Protein AF-A0A7K2MMG8-F1 (afdb_monomer_lite)

Secondary structure (DSSP, 8-state):
------------HHHHHHHHHHHHHTT-HHHHHHHHHHHHHHH-TTS-HHHHHHHHHHHHTT-SSHHHHHHHHHHHHHHHHHHHHHHHTT--STHHHHHTTHHHH--

Structure (mmCIF, N/CA/C/O backbone):
data_AF-A0A7K2MMG8-F1
#
_entry.id   AF-A0A7K2MMG8-F1
#
loop_
_atom_site.group_PDB
_atom_site.id
_atom_site.type_symbol
_atom_site.label_atom_id
_atom_site.label_alt_id
_atom_site.label_comp_id
_atom_site.label_asym_id
_atom_site.label_entity_id
_atom_site.label_seq_id
_atom_site.pdbx_PDB_ins_code
_atom_site.Cartn_x
_atom_site.Cartn_y
_atom_site.Cartn_z
_atom_site.occupancy
_atom_site.B_iso_or_equiv
_atom_site.auth_seq_id
_atom_site.auth_comp_id
_atom_site.auth_asym_id
_atom_site.auth_atom_id
_atom_site.pdbx_PDB_model_num
ATOM 1 N N . MET A 1 1 ? 0.082 24.927 -39.530 1.00 38.59 1 MET A N 1
ATOM 2 C CA . MET A 1 1 ? -0.397 23.529 -39.497 1.00 38.59 1 MET A CA 1
ATOM 3 C C . MET A 1 1 ? -0.814 23.234 -38.067 1.00 38.59 1 MET A C 1
ATOM 5 O O . MET A 1 1 ? 0.016 23.352 -37.179 1.00 38.59 1 MET A O 1
ATOM 9 N N . ALA A 1 2 ? -2.104 22.992 -37.850 1.00 42.78 2 ALA A N 1
ATOM 10 C CA . ALA A 1 2 ? -2.713 22.737 -36.549 1.00 42.78 2 ALA A CA 1
ATOM 11 C C . ALA A 1 2 ? -2.856 21.232 -36.283 1.00 42.78 2 ALA A C 1
ATOM 13 O O . ALA A 1 2 ? -3.163 20.493 -37.218 1.00 42.78 2 ALA A O 1
ATOM 14 N N . LYS A 1 3 ? -2.690 20.840 -35.012 1.00 35.16 3 LYS A N 1
ATOM 15 C CA . LYS A 1 3 ? -3.383 19.780 -34.238 1.00 35.16 3 LYS A CA 1
ATOM 16 C C . LYS A 1 3 ? -2.478 19.461 -33.044 1.00 35.16 3 LYS A C 1
ATOM 18 O O . LYS A 1 3 ? -1.335 19.086 -33.250 1.00 35.16 3 LYS A O 1
ATOM 23 N N . GLY A 1 4 ? -2.871 19.806 -31.816 1.00 41.12 4 GLY A N 1
ATOM 24 C CA . GLY A 1 4 ? -3.787 18.988 -31.012 1.00 41.12 4 GLY A CA 1
ATOM 25 C C . GLY A 1 4 ? -2.957 17.827 -30.457 1.00 41.12 4 GLY A C 1
ATOM 26 O O . GLY A 1 4 ? -2.457 17.037 -31.242 1.00 41.12 4 GLY A O 1
ATOM 27 N N . GLN A 1 5 ? -2.701 17.717 -29.159 1.00 40.91 5 GLN A N 1
ATOM 28 C CA . GLN A 1 5 ? -3.730 17.415 -28.173 1.00 40.91 5 GLN A CA 1
ATOM 29 C C . GLN A 1 5 ? -3.373 17.983 -26.790 1.00 40.91 5 GLN A C 1
ATOM 31 O O . GLN A 1 5 ? -2.469 17.493 -26.120 1.00 40.91 5 GLN A O 1
ATOM 36 N N . GLU A 1 6 ? -4.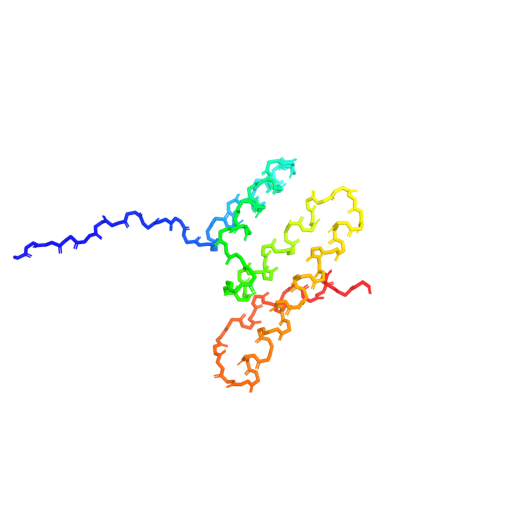170 18.946 -26.329 1.00 39.62 6 GLU A N 1
ATOM 37 C CA . GLU A 1 6 ? -4.669 18.916 -24.955 1.00 39.62 6 GLU A CA 1
ATOM 38 C C . GLU A 1 6 ? -5.412 17.589 -24.765 1.00 39.62 6 GLU A C 1
ATOM 40 O O . GLU A 1 6 ? -6.555 17.412 -25.182 1.00 39.62 6 GLU A O 1
ATOM 45 N N . GLN A 1 7 ? -4.726 16.621 -24.178 1.00 38.41 7 GLN A N 1
ATOM 46 C CA . GLN A 1 7 ? -5.366 15.648 -23.314 1.00 38.41 7 GLN A CA 1
ATOM 47 C C . GLN A 1 7 ? -5.003 16.115 -21.912 1.00 38.41 7 GLN A C 1
ATOM 49 O O . GLN A 1 7 ? -3.834 16.061 -21.540 1.00 38.41 7 GLN A O 1
ATOM 54 N N . ALA A 1 8 ? -5.974 16.602 -21.138 1.00 44.84 8 ALA A N 1
ATOM 55 C CA . ALA A 1 8 ? -5.878 16.458 -19.692 1.00 44.84 8 ALA A CA 1
ATOM 56 C C . ALA A 1 8 ? -5.679 14.955 -19.462 1.00 44.84 8 ALA A C 1
ATOM 58 O O . ALA A 1 8 ? -6.615 14.172 -19.637 1.00 44.84 8 ALA A O 1
ATOM 59 N N . ALA A 1 9 ? -4.424 14.541 -19.280 1.00 45.72 9 ALA A N 1
ATOM 60 C CA . ALA A 1 9 ? -4.096 13.144 -19.092 1.00 45.72 9 ALA A CA 1
ATOM 61 C C . ALA A 1 9 ? -4.903 12.663 -17.879 1.00 45.72 9 ALA A C 1
ATOM 63 O O . ALA A 1 9 ? -5.015 13.428 -16.917 1.00 45.72 9 ALA A O 1
ATOM 64 N N . PRO A 1 10 ? -5.487 11.451 -17.901 1.00 52.12 10 PRO A N 1
ATOM 65 C CA . PRO A 1 10 ? -5.955 10.850 -16.657 1.00 52.12 10 PRO A CA 1
ATOM 66 C C . PRO A 1 10 ? -4.818 10.998 -15.645 1.00 52.12 10 PRO A C 1
ATOM 68 O O . PRO A 1 10 ? -3.683 10.660 -15.994 1.00 52.12 10 PRO A O 1
ATOM 71 N N . ASP A 1 11 ? -5.098 11.598 -14.479 1.00 61.28 11 ASP A N 1
ATOM 72 C CA . ASP A 1 11 ? -4.077 11.884 -13.466 1.00 61.28 11 ASP A CA 1
ATOM 73 C C . ASP A 1 11 ? -3.162 10.662 -13.355 1.00 61.28 11 ASP A C 1
ATOM 75 O O . ASP A 1 11 ? -3.639 9.545 -13.118 1.00 61.28 11 ASP A O 1
ATOM 79 N N . ALA A 1 12 ? -1.866 10.849 -13.629 1.00 85.19 12 ALA A N 1
ATOM 80 C CA . ALA A 1 12 ? -0.922 9.742 -13.659 1.00 85.19 12 ALA A CA 1
ATOM 81 C C . ALA A 1 12 ? -1.037 8.964 -12.341 1.00 85.19 12 ALA A C 1
ATOM 83 O O . ALA A 1 12 ? -1.221 9.569 -11.284 1.00 85.19 12 ALA A O 1
ATOM 84 N N . VAL A 1 13 ? -0.938 7.633 -12.392 1.00 89.44 13 VAL A N 1
ATOM 85 C CA . VAL A 1 13 ? -1.110 6.761 -11.215 1.00 89.44 13 VAL A CA 1
ATOM 86 C C . VAL A 1 13 ? -0.390 7.293 -9.957 1.00 89.44 13 VAL A C 1
ATOM 88 O O . VAL A 1 13 ? -1.051 7.379 -8.923 1.00 89.44 13 VAL A O 1
ATOM 91 N N . PRO A 1 14 ? 0.874 7.774 -10.016 1.00 90.31 14 PRO A N 1
ATOM 92 C CA . PRO A 1 14 ? 1.538 8.405 -8.870 1.00 90.31 14 PRO A CA 1
ATOM 93 C C . PRO A 1 14 ? 0.789 9.598 -8.263 1.00 90.31 14 PRO A C 1
ATOM 95 O O . PRO A 1 14 ? 0.702 9.724 -7.044 1.00 90.31 14 PRO A O 1
ATOM 98 N N . THR A 1 15 ? 0.232 10.477 -9.098 1.00 94.31 15 THR A N 1
ATOM 99 C CA . THR A 1 15 ? -0.539 11.646 -8.658 1.00 94.31 15 THR A CA 1
ATOM 100 C C . THR A 1 15 ? -1.804 11.214 -7.928 1.00 94.31 15 THR A C 1
ATOM 102 O O . THR A 1 15 ? -2.111 11.761 -6.871 1.00 94.31 15 THR A O 1
ATOM 105 N N . ARG A 1 16 ? -2.503 10.196 -8.442 1.00 95.38 16 ARG A N 1
ATOM 106 C CA . ARG A 1 16 ? -3.710 9.650 -7.803 1.00 95.38 16 ARG A CA 1
ATOM 107 C C . ARG A 1 16 ? -3.391 8.979 -6.472 1.00 95.38 16 ARG A C 1
ATOM 109 O O . ARG A 1 16 ? -4.102 9.221 -5.504 1.00 95.38 16 ARG A O 1
ATOM 116 N N . ILE A 1 17 ? -2.296 8.217 -6.390 1.00 94.81 17 ILE A N 1
ATOM 117 C CA . ILE A 1 17 ? -1.804 7.675 -5.112 1.00 94.81 17 ILE A CA 1
ATOM 118 C C . ILE A 1 17 ? -1.571 8.828 -4.127 1.00 94.81 17 ILE A C 1
ATOM 120 O O . ILE A 1 17 ? -2.136 8.820 -3.037 1.00 94.81 17 ILE A O 1
ATOM 124 N N . GLY A 1 18 ? -0.826 9.864 -4.530 1.00 94.56 18 GLY A N 1
ATOM 125 C CA . GLY A 1 18 ? -0.539 11.021 -3.677 1.00 94.56 18 GLY A CA 1
ATOM 126 C C . GLY A 1 18 ? -1.790 11.764 -3.190 1.00 94.56 18 GLY A C 1
ATOM 127 O O . GLY A 1 18 ? -1.860 12.159 -2.028 1.00 94.56 18 GLY A O 1
ATOM 128 N N . GLN A 1 19 ? -2.810 11.916 -4.040 1.00 95.81 19 GLN A N 1
ATOM 129 C CA . GLN A 1 19 ? -4.096 12.511 -3.655 1.00 95.81 19 GLN A CA 1
ATOM 130 C C . GLN A 1 19 ? -4.799 11.706 -2.554 1.00 95.81 19 GLN A C 1
ATOM 132 O O . GLN A 1 19 ? -5.318 12.290 -1.602 1.00 95.81 19 GLN A O 1
ATOM 137 N N . VAL A 1 20 ? -4.808 10.375 -2.660 1.00 96.94 20 VAL A N 1
ATOM 138 C CA . VAL A 1 20 ? -5.454 9.508 -1.665 1.00 96.94 20 VAL A CA 1
ATOM 139 C C . VAL A 1 20 ? -4.638 9.442 -0.368 1.00 96.94 20 VAL A C 1
ATOM 141 O O . VAL A 1 20 ? -5.222 9.444 0.709 1.00 96.94 20 VAL A O 1
ATOM 144 N N . VAL A 1 21 ? -3.305 9.504 -0.436 1.00 95.81 21 VAL A N 1
ATOM 145 C CA . VAL A 1 21 ? -2.439 9.632 0.754 1.00 95.81 21 VAL A CA 1
ATOM 146 C C . VAL A 1 21 ? -2.745 10.913 1.530 1.00 95.81 21 VAL A C 1
ATOM 148 O O . VAL A 1 21 ? -2.894 10.879 2.750 1.00 95.81 21 VAL A O 1
ATOM 151 N N . MET A 1 22 ? -2.899 12.049 0.842 1.00 96.12 22 MET A N 1
ATOM 152 C CA . MET A 1 22 ? -3.293 13.299 1.504 1.00 96.12 22 MET A CA 1
ATOM 153 C C . MET A 1 22 ? -4.661 13.182 2.186 1.00 96.12 22 MET A C 1
ATOM 155 O O . MET A 1 22 ? -4.832 13.684 3.295 1.00 96.12 22 MET A O 1
ATOM 159 N N . LEU A 1 23 ? -5.620 12.497 1.552 1.00 95.00 23 LEU A N 1
ATOM 160 C CA . LEU A 1 23 ? -6.928 12.220 2.146 1.00 95.00 23 LEU A CA 1
ATOM 161 C C . LEU A 1 23 ? -6.812 11.328 3.392 1.00 95.00 23 LEU A C 1
ATOM 163 O O . LEU A 1 23 ? -7.404 11.643 4.423 1.00 95.00 23 LEU A O 1
ATOM 167 N N . HIS A 1 24 ? -6.007 10.265 3.323 1.00 95.25 24 HIS A N 1
ATOM 168 C CA . HIS A 1 24 ? -5.740 9.398 4.466 1.00 95.25 24 HIS A CA 1
ATOM 169 C C . HIS A 1 24 ? -5.164 10.205 5.638 1.00 95.25 24 HIS A C 1
ATOM 171 O O . HIS A 1 24 ? -5.653 10.094 6.765 1.00 95.25 24 HIS A O 1
ATOM 177 N N . HIS A 1 25 ? -4.159 11.047 5.389 1.00 95.12 25 HIS A N 1
ATOM 178 C CA . HIS A 1 25 ? -3.557 11.887 6.425 1.00 95.12 25 HIS A CA 1
ATOM 179 C C . HIS A 1 25 ? -4.512 12.954 6.980 1.00 95.12 25 HIS A C 1
ATOM 181 O O . HIS A 1 25 ? -4.337 13.383 8.119 1.00 95.12 25 HIS A O 1
ATOM 187 N N . ALA A 1 26 ? -5.544 13.348 6.229 1.00 95.44 26 ALA A N 1
ATOM 188 C CA . ALA A 1 26 ? -6.615 14.213 6.723 1.00 95.44 26 ALA A CA 1
ATOM 189 C C . ALA A 1 26 ? -7.595 13.494 7.677 1.00 95.44 26 ALA A C 1
ATOM 191 O O . ALA A 1 26 ? -8.465 14.144 8.255 1.00 95.44 26 ALA A O 1
ATOM 192 N N . GLY A 1 27 ? -7.441 12.179 7.872 1.00 94.25 27 GLY A N 1
ATOM 193 C CA . GLY A 1 27 ? -8.196 11.374 8.835 1.00 94.25 27 GLY A CA 1
ATOM 194 C C . GLY A 1 27 ? -9.349 10.571 8.234 1.00 94.25 27 GLY A C 1
ATOM 195 O O . GLY A 1 27 ? -9.950 9.769 8.945 1.00 94.25 27 GLY A O 1
ATOM 196 N N . ASP A 1 28 ? -9.639 10.728 6.940 1.00 94.94 28 ASP A N 1
ATOM 197 C CA . ASP A 1 28 ? -10.703 9.977 6.265 1.00 94.94 28 ASP A CA 1
ATOM 198 C C . ASP A 1 28 ? -10.183 8.622 5.755 1.00 94.94 28 ASP A C 1
ATOM 200 O O . ASP A 1 28 ? -9.922 8.410 4.567 1.00 94.94 28 ASP A O 1
ATOM 204 N N . ARG A 1 29 ? -9.945 7.711 6.707 1.00 95.38 29 ARG A N 1
ATOM 205 C CA . ARG A 1 29 ? -9.357 6.387 6.457 1.00 95.38 29 ARG A CA 1
ATOM 206 C C . ARG A 1 29 ? -10.244 5.510 5.572 1.00 95.38 29 ARG A C 1
ATOM 208 O O . ARG A 1 29 ? -9.728 4.834 4.686 1.00 95.38 29 ARG A O 1
ATOM 215 N N . GLU A 1 30 ? -11.555 5.503 5.808 1.00 96.69 30 GLU A N 1
ATOM 216 C CA . GLU A 1 30 ? -12.478 4.632 5.070 1.00 96.69 30 GLU A CA 1
ATOM 217 C C . GLU A 1 30 ? -12.578 5.037 3.597 1.00 96.69 30 GLU A C 1
ATOM 219 O O . GLU A 1 30 ? -12.489 4.181 2.714 1.00 96.69 30 GLU A O 1
ATOM 224 N N . GLU A 1 31 ? -12.695 6.338 3.311 1.00 97.00 31 GLU A N 1
ATOM 225 C CA . GLU A 1 31 ? -12.703 6.821 1.931 1.00 97.00 31 GLU A CA 1
ATOM 226 C C . GLU A 1 31 ? -11.342 6.604 1.259 1.00 97.00 31 GLU A C 1
ATOM 228 O O . GLU A 1 31 ? -11.283 6.205 0.091 1.00 97.00 31 GLU A O 1
ATOM 233 N N . ALA A 1 32 ? -10.236 6.803 1.987 1.00 97.62 32 ALA A N 1
ATOM 234 C CA . ALA A 1 32 ? -8.908 6.503 1.464 1.00 97.62 32 ALA A CA 1
ATOM 235 C C . ALA A 1 32 ? -8.781 5.026 1.061 1.00 97.62 32 ALA A C 1
ATOM 237 O O . ALA A 1 32 ? -8.368 4.731 -0.063 1.00 97.62 32 ALA A O 1
ATOM 238 N N . ARG A 1 33 ? -9.230 4.103 1.920 1.00 98.19 33 ARG A N 1
ATOM 239 C CA . ARG A 1 33 ? -9.271 2.661 1.646 1.00 98.19 33 ARG A CA 1
ATOM 240 C C . ARG A 1 33 ? -10.056 2.344 0.376 1.00 98.19 33 ARG A C 1
ATOM 242 O O . ARG A 1 33 ? -9.557 1.626 -0.489 1.00 98.19 33 ARG A O 1
ATOM 249 N N . HIS A 1 34 ? -11.257 2.902 0.221 1.00 98.06 34 HIS A N 1
ATOM 250 C CA . HIS A 1 34 ? -12.074 2.681 -0.977 1.00 98.06 34 HIS A CA 1
ATOM 251 C C . HIS A 1 34 ? -11.381 3.162 -2.255 1.00 98.06 34 HIS A C 1
ATOM 253 O O . HIS A 1 34 ? -11.382 2.455 -3.266 1.00 98.06 34 HIS A O 1
ATOM 259 N N . ARG A 1 35 ? -10.751 4.341 -2.222 1.00 97.56 35 ARG A N 1
ATOM 260 C CA . ARG A 1 35 ? -10.047 4.891 -3.389 1.00 97.56 35 ARG A CA 1
ATOM 261 C C . ARG A 1 35 ? -8.777 4.124 -3.722 1.00 97.56 35 ARG A C 1
ATOM 263 O O . ARG A 1 35 ? -8.499 3.911 -4.902 1.00 97.56 35 ARG A O 1
ATOM 270 N N . PHE A 1 36 ? -8.032 3.683 -2.714 1.00 97.69 36 PHE A N 1
ATOM 271 C CA . PHE A 1 36 ? -6.872 2.824 -2.917 1.00 97.69 36 PHE A CA 1
ATOM 272 C C . PHE A 1 36 ? -7.271 1.471 -3.518 1.00 97.69 36 PHE A C 1
ATOM 274 O O . PHE A 1 36 ? -6.646 1.043 -4.485 1.00 97.69 36 PHE A O 1
ATOM 281 N N . LEU A 1 37 ? -8.347 0.836 -3.037 1.00 97.69 37 LEU A N 1
ATOM 282 C CA . LEU A 1 37 ? -8.867 -0.412 -3.612 1.00 97.69 37 LEU A CA 1
ATOM 283 C C . LEU A 1 37 ? -9.316 -0.244 -5.068 1.00 97.69 37 LEU A C 1
ATOM 285 O O . LEU A 1 37 ? -9.019 -1.095 -5.906 1.00 97.69 37 LEU A O 1
ATOM 289 N N . ALA A 1 38 ? -9.998 0.859 -5.386 1.00 97.31 38 ALA A N 1
ATOM 290 C CA . ALA A 1 38 ? -10.383 1.167 -6.761 1.00 97.31 38 ALA A CA 1
ATOM 291 C C . ALA A 1 38 ? -9.149 1.315 -7.662 1.00 97.31 38 ALA A C 1
ATOM 293 O O . ALA A 1 38 ? -9.084 0.715 -8.734 1.00 97.31 38 ALA A O 1
ATOM 294 N N . LEU A 1 39 ? -8.131 2.041 -7.194 1.00 96.44 39 LEU A N 1
ATOM 295 C CA . LEU A 1 39 ? -6.882 2.201 -7.928 1.00 96.44 39 LEU A CA 1
ATOM 296 C C . LEU A 1 39 ? -6.124 0.871 -8.077 1.00 96.44 39 LEU A C 1
ATOM 298 O O . LEU A 1 39 ? -5.540 0.612 -9.128 1.00 96.44 39 LEU A O 1
ATOM 302 N N . TRP A 1 40 ? -6.177 -0.005 -7.071 1.00 96.62 40 TRP A N 1
ATOM 303 C CA . TRP A 1 40 ? -5.563 -1.332 -7.129 1.00 96.62 40 TRP A CA 1
ATOM 304 C C . TRP A 1 40 ? -6.229 -2.201 -8.193 1.00 96.62 40 TRP A 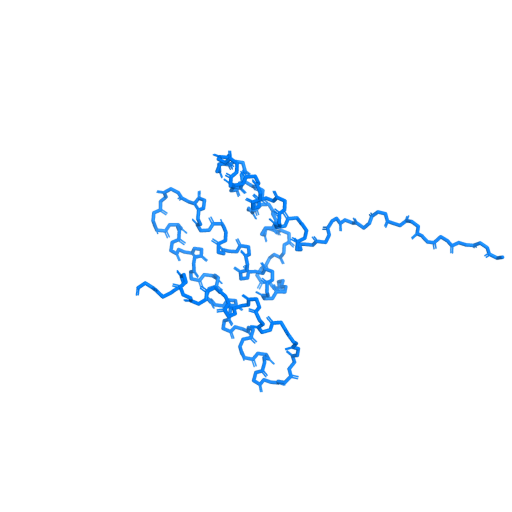C 1
ATOM 306 O O . TRP A 1 40 ? -5.539 -2.860 -8.967 1.00 96.62 40 TRP A O 1
ATOM 316 N N . ALA A 1 41 ? -7.561 -2.161 -8.285 1.00 96.12 41 ALA A N 1
ATOM 317 C CA . ALA A 1 41 ? -8.309 -2.872 -9.319 1.00 96.12 41 ALA A CA 1
ATOM 318 C C . ALA A 1 41 ? -7.966 -2.388 -10.742 1.00 96.12 41 ALA A C 1
ATOM 320 O O . ALA A 1 41 ? -8.006 -3.183 -11.680 1.00 96.12 41 ALA A O 1
ATOM 321 N N . GLU A 1 42 ? -7.603 -1.111 -10.906 1.00 94.56 42 GLU A N 1
ATOM 322 C CA . GLU A 1 42 ? -7.156 -0.553 -12.189 1.00 94.56 42 GLU A CA 1
ATOM 323 C C . GLU A 1 42 ? -5.722 -0.967 -12.558 1.00 94.56 42 GLU A C 1
ATOM 325 O O . GLU A 1 42 ? -5.459 -1.300 -13.714 1.00 94.56 42 GLU A O 1
ATOM 330 N N . ILE A 1 43 ? -4.793 -0.942 -11.596 1.00 91.88 43 ILE A N 1
ATOM 331 C CA . ILE A 1 43 ? -3.379 -1.307 -11.805 1.00 91.88 43 ILE A CA 1
ATOM 332 C C . ILE A 1 43 ? -3.236 -2.822 -12.002 1.00 91.88 43 ILE A C 1
ATOM 334 O O . ILE A 1 43 ? -2.545 -3.280 -12.916 1.00 91.88 43 ILE A O 1
ATOM 338 N N . GLY A 1 44 ? -3.900 -3.595 -11.141 1.00 90.00 44 GLY A N 1
ATOM 339 C CA . GLY A 1 44 ? -3.852 -5.050 -11.091 1.00 90.00 44 GLY A CA 1
ATOM 340 C C . GLY A 1 44 ? -2.479 -5.631 -10.732 1.00 90.00 44 GLY A C 1
ATOM 341 O O . GLY A 1 44 ? -1.463 -4.946 -10.637 1.00 90.00 44 GLY A O 1
ATOM 342 N N . GLU A 1 45 ? -2.430 -6.957 -10.605 1.00 88.81 45 GLU A N 1
ATOM 343 C CA . GLU A 1 45 ? -1.221 -7.705 -10.210 1.00 88.81 45 GLU A CA 1
ATOM 344 C C . GLU A 1 45 ? -0.078 -7.667 -11.236 1.00 88.81 45 GLU A C 1
ATOM 346 O O . GLU A 1 45 ? 1.006 -8.167 -10.973 1.00 88.81 45 GLU A O 1
ATOM 351 N N . ARG A 1 46 ? -0.310 -7.115 -12.432 1.00 87.06 46 ARG A N 1
ATOM 352 C CA . ARG A 1 46 ? 0.710 -6.985 -13.490 1.00 87.06 46 ARG A CA 1
ATOM 353 C C . ARG A 1 46 ? 1.085 -5.536 -13.778 1.00 87.06 46 ARG A C 1
ATOM 355 O O . ARG A 1 46 ? 1.762 -5.273 -14.770 1.00 87.06 46 ARG A O 1
ATOM 362 N N . GLY A 1 47 ? 0.580 -4.600 -12.978 1.00 88.50 47 GLY A N 1
ATOM 363 C CA . GLY A 1 47 ? 0.959 -3.205 -13.089 1.00 88.50 47 GLY A CA 1
ATOM 364 C C . GLY A 1 47 ? 2.416 -2.976 -12.699 1.00 88.50 47 GLY A C 1
ATOM 365 O O . GLY A 1 47 ? 3.099 -3.872 -12.207 1.00 88.50 47 GLY A O 1
ATOM 366 N N . ASP A 1 48 ? 2.876 -1.748 -12.920 1.00 91.19 48 ASP A N 1
ATOM 367 C CA . ASP A 1 48 ? 4.223 -1.323 -12.549 1.00 91.19 48 ASP A CA 1
ATOM 368 C C . ASP A 1 48 ? 4.529 -1.662 -11.068 1.00 91.19 48 ASP A C 1
ATOM 370 O O . ASP A 1 48 ? 3.744 -1.283 -10.186 1.00 91.19 48 ASP A O 1
ATOM 374 N N . PRO A 1 49 ? 5.636 -2.374 -10.775 1.00 91.88 49 PRO A N 1
ATOM 375 C CA . PRO A 1 49 ? 5.940 -2.822 -9.418 1.00 91.88 49 PRO A CA 1
ATOM 376 C C . PRO A 1 49 ? 6.131 -1.684 -8.406 1.00 91.88 49 PRO A C 1
ATOM 378 O O . PRO A 1 49 ? 5.797 -1.858 -7.235 1.00 91.88 49 PRO A O 1
ATOM 381 N N . LEU A 1 50 ? 6.583 -0.494 -8.826 1.00 91.81 50 LEU A N 1
ATOM 382 C CA . LEU A 1 50 ? 6.691 0.671 -7.939 1.00 91.81 50 LEU A CA 1
ATOM 383 C C . LEU A 1 50 ? 5.307 1.180 -7.546 1.00 91.81 50 LEU A C 1
ATOM 385 O O . LEU A 1 50 ? 5.072 1.460 -6.368 1.00 91.81 50 LEU A O 1
ATOM 389 N N . HIS A 1 51 ? 4.375 1.263 -8.496 1.00 94.56 51 HIS A N 1
ATOM 390 C CA . HIS A 1 51 ? 2.999 1.646 -8.182 1.00 94.56 51 HIS A CA 1
ATOM 391 C C . HIS A 1 51 ? 2.305 0.605 -7.301 1.00 94.56 51 HIS A C 1
ATOM 393 O O . HIS A 1 51 ? 1.646 0.989 -6.337 1.00 94.56 51 HIS A O 1
ATOM 399 N N . ARG A 1 52 ? 2.477 -0.694 -7.590 1.00 95.69 52 ARG A N 1
ATOM 400 C CA . ARG A 1 52 ? 1.925 -1.785 -6.768 1.00 95.69 52 ARG A CA 1
ATOM 401 C C . ARG A 1 52 ? 2.471 -1.734 -5.344 1.00 95.69 52 ARG A C 1
ATOM 403 O O . ARG A 1 52 ? 1.684 -1.714 -4.406 1.00 95.69 52 ARG A O 1
ATOM 410 N N . CYS A 1 53 ? 3.790 -1.643 -5.189 1.00 96.25 53 CYS A N 1
ATOM 411 C CA . CYS A 1 53 ? 4.442 -1.551 -3.884 1.00 96.25 53 CYS A CA 1
ATOM 412 C C . CYS A 1 53 ? 3.909 -0.360 -3.075 1.00 96.25 53 CYS A C 1
ATOM 414 O O . CYS A 1 53 ? 3.410 -0.533 -1.965 1.00 96.25 53 CYS A O 1
ATOM 416 N N . THR A 1 54 ? 3.932 0.836 -3.672 1.00 95.50 54 THR A N 1
ATOM 417 C CA . THR A 1 54 ? 3.482 2.065 -3.004 1.00 95.50 54 THR A CA 1
ATOM 418 C C . THR A 1 54 ? 2.009 1.987 -2.606 1.00 95.50 54 THR A C 1
ATOM 420 O O . THR A 1 54 ? 1.645 2.351 -1.492 1.00 95.50 54 THR A O 1
ATOM 423 N N . LEU A 1 55 ? 1.149 1.516 -3.510 1.00 97.06 55 LEU A N 1
ATOM 424 C CA . LEU A 1 55 ? -0.285 1.447 -3.266 1.00 97.06 55 LEU A CA 1
ATOM 425 C C . LEU A 1 55 ? -0.644 0.407 -2.201 1.00 97.06 55 LEU A C 1
ATOM 427 O O . LEU A 1 55 ? -1.464 0.697 -1.336 1.00 97.06 55 LEU A O 1
ATOM 431 N N . ALA A 1 56 ? -0.037 -0.781 -2.256 1.00 97.38 56 ALA A N 1
ATOM 432 C CA . ALA A 1 56 ? -0.275 -1.838 -1.279 1.00 97.38 56 ALA A CA 1
ATOM 433 C C . ALA A 1 56 ? 0.144 -1.406 0.134 1.00 97.38 56 ALA A C 1
ATOM 435 O O . ALA A 1 56 ? -0.614 -1.633 1.069 1.00 97.38 56 ALA A O 1
ATOM 436 N N . HIS A 1 57 ? 1.280 -0.712 0.270 1.00 97.19 57 HIS A N 1
ATOM 437 C CA . HIS A 1 57 ? 1.736 -0.172 1.552 1.00 97.19 57 HIS A CA 1
ATOM 438 C C . HIS A 1 57 ? 0.714 0.796 2.166 1.00 97.19 57 HIS A C 1
ATOM 440 O O . HIS A 1 57 ? 0.253 0.589 3.281 1.00 97.19 57 HIS A O 1
ATOM 446 N N . TYR A 1 58 ? 0.270 1.809 1.414 1.00 97.00 58 TYR A N 1
ATOM 447 C CA . TYR A 1 58 ? -0.728 2.744 1.943 1.00 97.00 58 TYR A CA 1
ATOM 448 C C . TYR A 1 58 ? -2.102 2.111 2.169 1.00 97.00 58 TYR A C 1
ATOM 450 O O . TYR A 1 58 ? -2.865 2.581 3.006 1.00 97.00 58 TYR A O 1
ATOM 458 N N . LEU A 1 59 ? -2.449 1.066 1.417 1.00 97.38 59 LEU A N 1
ATOM 459 C CA . LEU A 1 59 ? -3.696 0.345 1.625 1.00 97.38 59 LEU A CA 1
ATOM 460 C C . LEU A 1 59 ? -3.655 -0.499 2.909 1.00 97.38 59 LEU A C 1
ATOM 462 O O 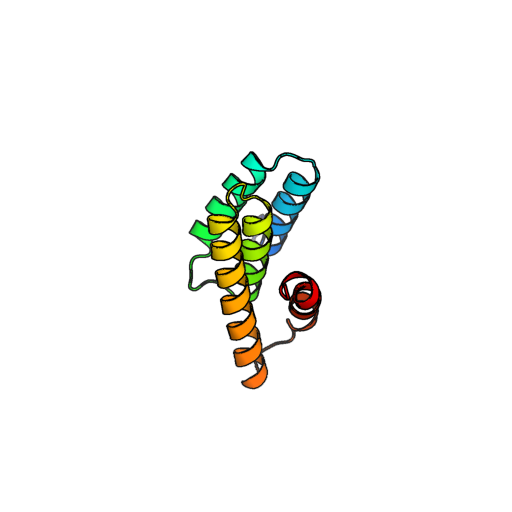. LEU A 1 59 ? -4.695 -0.596 3.566 1.00 97.38 59 LEU A O 1
ATOM 466 N N . ALA A 1 60 ? -2.489 -1.038 3.289 1.00 97.88 60 ALA A N 1
ATOM 467 C CA . ALA A 1 60 ? -2.274 -1.722 4.566 1.00 97.88 60 ALA A CA 1
ATOM 468 C C . ALA A 1 60 ? -2.587 -0.792 5.751 1.00 97.88 60 ALA A C 1
ATOM 470 O O . ALA A 1 60 ? -3.453 -1.121 6.559 1.00 97.88 60 ALA A O 1
ATOM 471 N N . ASP A 1 61 ? -2.038 0.430 5.750 1.00 96.31 61 ASP A N 1
ATOM 472 C CA . ASP A 1 61 ? -2.241 1.446 6.804 1.00 96.31 61 ASP A CA 1
ATOM 473 C C . ASP A 1 61 ? -3.714 1.867 7.010 1.00 96.31 61 ASP A C 1
ATOM 475 O O . ASP A 1 61 ? -4.086 2.466 8.029 1.00 96.31 61 ASP A O 1
ATOM 479 N N . THR A 1 62 ? -4.579 1.577 6.031 1.00 97.12 62 THR A N 1
ATOM 480 C CA . THR A 1 62 ? -6.019 1.859 6.118 1.00 97.12 62 THR A CA 1
ATOM 481 C C . THR A 1 62 ? -6.856 0.698 6.644 1.00 97.12 62 THR A C 1
ATOM 483 O O . THR A 1 62 ? -8.067 0.869 6.816 1.00 97.12 62 THR A O 1
ATOM 486 N N . GLN A 1 63 ? -6.274 -0.479 6.872 1.00 97.38 63 GLN A N 1
ATOM 487 C CA . GLN A 1 63 ? -7.007 -1.621 7.410 1.00 97.38 63 GLN A CA 1
ATOM 488 C C . GLN A 1 63 ? -7.190 -1.490 8.924 1.00 97.38 63 GLN A C 1
ATOM 490 O O . GLN A 1 63 ? -6.356 -0.935 9.634 1.00 97.38 63 GLN A O 1
ATOM 495 N N . ASP A 1 64 ? -8.319 -1.997 9.413 1.00 96.12 64 ASP A N 1
ATOM 496 C CA . ASP A 1 64 ? -8.604 -2.069 10.850 1.00 96.12 64 ASP A CA 1
ATOM 497 C C . ASP A 1 64 ? -8.360 -3.486 11.406 1.00 96.12 64 ASP A C 1
ATOM 499 O O . ASP A 1 64 ? -8.200 -3.659 12.614 1.00 96.12 64 ASP A O 1
ATOM 503 N N . ASP A 1 65 ? -8.323 -4.497 10.528 1.00 97.50 65 ASP A N 1
ATOM 504 C CA . ASP A 1 65 ? -7.963 -5.877 10.854 1.00 97.50 65 ASP A CA 1
ATOM 505 C C . ASP A 1 65 ? -6.462 -6.106 10.589 1.00 97.50 65 ASP A C 1
ATOM 507 O O . ASP A 1 65 ? -6.038 -6.008 9.431 1.00 97.50 65 ASP A O 1
ATOM 511 N N . PRO A 1 66 ? -5.663 -6.471 11.611 1.00 96.75 66 PRO A N 1
ATOM 512 C CA . PRO A 1 66 ? -4.241 -6.769 11.446 1.00 96.75 66 PRO A CA 1
ATOM 513 C C . PRO A 1 66 ? -3.944 -7.874 10.424 1.00 96.75 66 PRO A C 1
ATOM 515 O O . PRO A 1 66 ? -2.867 -7.899 9.831 1.00 96.75 66 PRO A O 1
ATOM 518 N N . ALA A 1 67 ? -4.868 -8.818 10.217 1.00 97.81 67 ALA A N 1
ATOM 519 C CA . ALA A 1 67 ? -4.680 -9.866 9.217 1.00 97.81 67 ALA A CA 1
ATOM 520 C C . ALA A 1 67 ? -4.750 -9.307 7.786 1.00 97.81 67 ALA A C 1
ATOM 522 O O . ALA A 1 67 ? -3.968 -9.715 6.925 1.00 97.81 67 ALA A O 1
ATOM 523 N N . GLU A 1 68 ? -5.657 -8.359 7.544 1.00 98.12 68 GLU A N 1
ATOM 524 C CA . GLU A 1 68 ? -5.794 -7.685 6.252 1.00 98.12 68 GLU A CA 1
ATOM 525 C C . GLU A 1 68 ? -4.640 -6.706 6.014 1.00 98.12 68 GLU A C 1
ATOM 527 O O . GLU A 1 68 ? -4.100 -6.672 4.909 1.00 98.12 68 GLU A O 1
ATOM 532 N N . GLU A 1 69 ? -4.220 -5.966 7.045 1.00 98.06 69 GLU A N 1
ATOM 533 C CA . GLU A 1 69 ? -3.016 -5.120 7.022 1.00 98.06 69 GLU A CA 1
ATOM 534 C C . GLU A 1 69 ? -1.795 -5.936 6.575 1.00 98.06 69 GLU A C 1
ATOM 536 O O . GLU A 1 69 ? -1.202 -5.653 5.533 1.00 98.06 69 GLU A O 1
ATOM 541 N N . LEU A 1 70 ? -1.515 -7.047 7.267 1.00 98.12 70 LEU A N 1
ATOM 542 C CA . LEU A 1 70 ? -0.399 -7.933 6.936 1.00 98.12 70 LEU A CA 1
ATOM 543 C C . LEU A 1 70 ? -0.507 -8.499 5.515 1.00 98.12 70 LEU A C 1
ATOM 545 O O . LEU A 1 70 ? 0.494 -8.632 4.808 1.00 98.12 70 LEU A O 1
ATOM 549 N N . ALA A 1 71 ? -1.712 -8.857 5.072 1.00 98.31 71 ALA A N 1
ATOM 550 C CA . ALA A 1 71 ? -1.910 -9.360 3.721 1.00 98.31 71 ALA A CA 1
ATOM 551 C C . ALA A 1 71 ? -1.554 -8.301 2.661 1.00 98.31 71 ALA 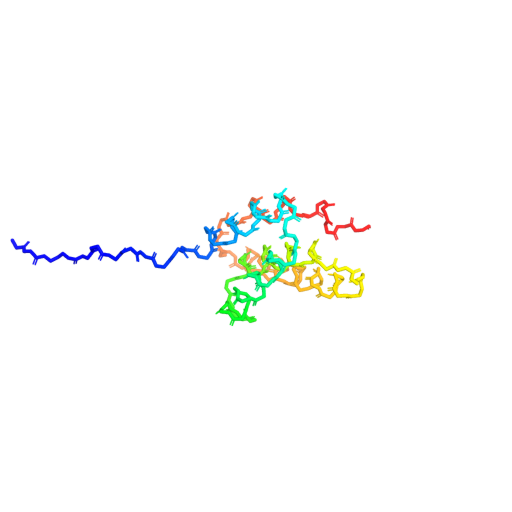A C 1
ATOM 553 O O . ALA A 1 71 ? -1.063 -8.653 1.582 1.00 98.31 71 ALA A O 1
ATOM 554 N N . TRP A 1 72 ? -1.802 -7.020 2.928 1.00 98.25 72 TRP A 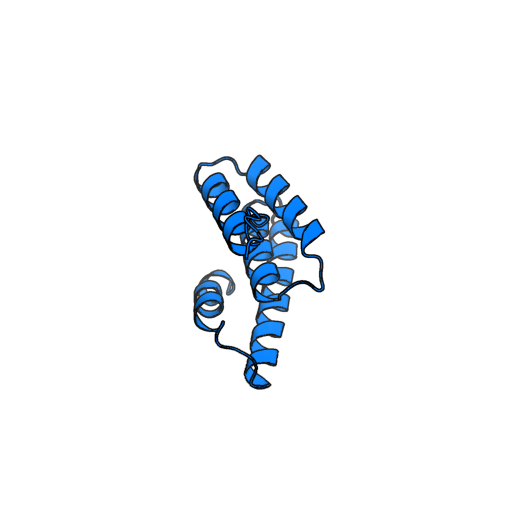N 1
ATOM 555 C CA . TRP A 1 72 ? -1.401 -5.922 2.048 1.00 98.25 72 TRP A CA 1
ATOM 556 C C . TRP A 1 72 ? 0.095 -5.616 2.136 1.00 98.25 72 TRP A C 1
ATOM 558 O O . TRP A 1 72 ? 0.726 -5.463 1.088 1.00 98.25 72 TRP A O 1
ATOM 568 N N . ASP A 1 73 ? 0.691 -5.656 3.325 1.00 98.12 73 ASP A N 1
ATOM 569 C CA . ASP A 1 73 ? 2.140 -5.491 3.493 1.00 98.12 73 ASP A CA 1
ATOM 570 C C . ASP A 1 73 ? 2.940 -6.565 2.755 1.00 98.12 73 ASP A C 1
ATOM 572 O O . ASP A 1 73 ? 3.918 -6.261 2.072 1.00 98.12 73 ASP A O 1
ATOM 576 N N . LEU A 1 74 ? 2.497 -7.824 2.804 1.00 97.94 74 LEU A N 1
ATOM 577 C CA . LEU A 1 74 ? 3.144 -8.904 2.057 1.00 97.94 74 LEU A CA 1
ATOM 578 C C . LEU A 1 74 ? 3.077 -8.675 0.541 1.00 97.94 74 LEU A C 1
ATOM 580 O O . LEU A 1 74 ? 4.042 -8.967 -0.165 1.00 97.94 74 LEU A O 1
ATOM 584 N N . ARG A 1 75 ? 1.981 -8.101 0.026 1.00 97.44 75 ARG A N 1
ATOM 585 C CA . ARG A 1 75 ? 1.887 -7.707 -1.392 1.00 97.44 75 ARG A CA 1
ATOM 586 C C . ARG A 1 75 ? 2.837 -6.558 -1.719 1.00 97.44 75 ARG A C 1
ATOM 588 O O . ARG A 1 75 ? 3.457 -6.573 -2.784 1.00 97.44 75 ARG A O 1
ATOM 595 N N . ALA A 1 76 ? 2.968 -5.582 -0.820 1.00 96.81 76 ALA A N 1
ATOM 596 C CA . ALA A 1 76 ? 3.910 -4.480 -0.975 1.00 96.81 76 ALA A CA 1
ATOM 597 C C . ALA A 1 76 ? 5.360 -4.985 -1.009 1.00 96.81 76 ALA A C 1
ATOM 599 O O . ALA A 1 76 ? 6.139 -4.559 -1.866 1.00 96.81 76 ALA A O 1
ATOM 600 N N . LEU A 1 77 ? 5.692 -5.932 -0.126 1.00 96.06 77 LEU A N 1
ATOM 601 C CA . LEU A 1 77 ? 6.999 -6.574 -0.056 1.00 96.06 77 LEU A CA 1
ATOM 602 C C . LEU A 1 77 ? 7.313 -7.354 -1.336 1.00 96.06 77 LEU A C 1
ATOM 604 O O . LEU A 1 77 ? 8.355 -7.112 -1.937 1.00 96.06 77 LEU A O 1
ATOM 608 N N . SER A 1 78 ? 6.401 -8.210 -1.811 1.00 95.19 78 SER A N 1
ATOM 609 C CA . SER A 1 78 ? 6.611 -8.952 -3.063 1.00 95.19 78 SER A CA 1
ATOM 610 C C . SER A 1 78 ? 6.839 -8.022 -4.260 1.00 95.19 78 SER A C 1
ATOM 612 O O . SER A 1 78 ? 7.744 -8.249 -5.059 1.00 95.19 78 SER A O 1
ATOM 614 N N . ALA A 1 79 ? 6.090 -6.919 -4.364 1.00 93.94 79 ALA A N 1
ATOM 615 C CA . ALA A 1 79 ? 6.313 -5.930 -5.421 1.00 93.94 79 ALA A CA 1
ATOM 616 C C . ALA A 1 79 ? 7.667 -5.195 -5.281 1.00 93.94 79 ALA A C 1
ATOM 618 O O . ALA A 1 79 ? 8.293 -4.847 -6.284 1.00 93.94 79 ALA A O 1
ATOM 619 N N . ALA A 1 80 ? 8.152 -4.970 -4.056 1.00 91.62 80 ALA A N 1
ATOM 620 C CA . ALA A 1 80 ? 9.478 -4.396 -3.811 1.00 91.62 80 ALA A CA 1
ATOM 621 C C . ALA A 1 80 ? 10.622 -5.362 -4.175 1.00 91.62 80 ALA A C 1
ATOM 623 O O . ALA A 1 80 ? 11.681 -4.933 -4.651 1.00 91.62 80 ALA A O 1
ATOM 624 N N . GLU A 1 81 ? 10.416 -6.663 -3.976 1.00 91.19 81 GLU A N 1
ATOM 625 C CA . GLU A 1 81 ? 11.349 -7.708 -4.402 1.00 91.19 81 GLU A CA 1
ATOM 626 C C . GLU A 1 81 ? 11.468 -7.737 -5.932 1.00 91.19 81 GLU A C 1
ATOM 628 O O . GLU A 1 81 ? 12.588 -7.686 -6.442 1.00 91.19 81 GLU A O 1
ATOM 633 N N . GLU A 1 82 ? 10.347 -7.659 -6.664 1.00 90.38 82 GLU A N 1
ATOM 634 C CA . GLU A 1 82 ? 10.336 -7.547 -8.135 1.00 90.38 82 GLU A CA 1
ATOM 635 C C . GLU A 1 82 ? 11.175 -6.349 -8.635 1.00 90.38 82 GLU A C 1
ATOM 637 O O . GLU A 1 82 ? 11.973 -6.483 -9.566 1.00 90.38 82 GLU A O 1
ATOM 642 N N . LEU A 1 83 ? 11.065 -5.177 -7.989 1.00 85.25 83 LEU A N 1
ATOM 643 C CA . LEU A 1 83 ? 11.889 -3.999 -8.315 1.00 85.25 83 LEU A CA 1
ATOM 644 C C . LEU A 1 83 ? 13.384 -4.249 -8.097 1.00 85.25 83 LEU A C 1
ATOM 646 O O . LEU A 1 83 ? 14.231 -3.753 -8.845 1.00 85.25 83 LEU A O 1
ATOM 650 N N . THR A 1 84 ? 13.722 -4.981 -7.038 1.00 78.19 84 THR A N 1
ATOM 651 C CA . THR A 1 84 ? 15.111 -5.294 -6.693 1.00 78.19 84 THR A CA 1
ATOM 652 C C . THR A 1 84 ? 15.710 -6.285 -7.690 1.00 78.19 84 THR A C 1
ATOM 654 O O . THR A 1 84 ? 16.869 -6.130 -8.085 1.00 78.19 84 THR A O 1
ATOM 657 N N . GLU A 1 85 ? 14.922 -7.255 -8.151 1.00 76.12 85 GLU A N 1
ATOM 658 C CA . GLU A 1 85 ? 15.307 -8.191 -9.208 1.00 76.12 85 GLU A CA 1
ATOM 659 C C . GLU A 1 85 ? 15.497 -7.490 -10.559 1.00 76.12 85 GLU A C 1
ATOM 661 O O . GLU A 1 85 ? 16.524 -7.694 -11.214 1.00 76.12 85 GLU A O 1
ATOM 666 N N . ASP A 1 86 ? 14.581 -6.602 -10.961 1.00 66.50 86 ASP A N 1
ATOM 667 C CA . ASP A 1 86 ? 14.703 -5.879 -12.236 1.00 66.50 86 ASP A CA 1
ATOM 668 C C . ASP A 1 86 ? 15.897 -4.900 -12.224 1.00 66.50 86 ASP A C 1
ATOM 670 O O . ASP A 1 86 ? 16.601 -4.719 -13.226 1.00 66.50 86 ASP A O 1
ATOM 674 N N . ARG A 1 87 ? 16.236 -4.371 -11.040 1.00 61.34 87 ARG A N 1
ATOM 675 C CA . ARG A 1 87 ? 17.472 -3.617 -10.799 1.00 61.34 87 ARG A CA 1
ATOM 676 C C . ARG A 1 87 ? 18.727 -4.478 -10.945 1.00 61.34 87 ARG A C 1
ATOM 678 O O . ARG A 1 87 ? 19.689 -4.025 -11.568 1.00 61.34 87 ARG A O 1
ATOM 685 N N . LEU A 1 88 ? 18.757 -5.687 -10.376 1.00 63.19 88 LEU A N 1
ATOM 686 C CA . LEU A 1 88 ? 19.868 -6.635 -10.565 1.00 63.19 88 LEU A CA 1
ATOM 687 C C . LEU A 1 88 ? 20.014 -7.028 -12.043 1.00 63.19 88 LEU A C 1
ATOM 689 O O . LEU A 1 88 ? 21.132 -7.229 -12.518 1.00 63.19 88 LEU A O 1
ATOM 693 N N . ALA A 1 89 ? 18.904 -7.047 -12.785 1.00 66.38 89 ALA A N 1
ATOM 694 C CA . ALA A 1 89 ? 18.870 -7.222 -14.233 1.00 66.38 89 ALA A CA 1
ATOM 695 C C . ALA A 1 89 ? 19.239 -5.951 -15.038 1.00 66.38 89 ALA A C 1
ATOM 697 O O . ALA A 1 89 ? 19.256 -5.995 -16.270 1.00 66.38 89 ALA A O 1
ATOM 698 N N . GLY A 1 90 ? 19.572 -4.835 -14.375 1.00 55.84 90 GLY A N 1
ATOM 699 C CA . GLY A 1 90 ? 20.082 -3.610 -14.999 1.00 55.84 90 GLY A CA 1
ATOM 700 C C . GLY A 1 90 ? 19.021 -2.684 -15.604 1.00 55.84 90 GLY A C 1
ATOM 701 O O . GLY A 1 90 ? 19.359 -1.870 -16.464 1.00 55.84 90 GLY A O 1
ATOM 702 N N . ARG A 1 91 ? 17.751 -2.783 -15.187 1.00 57.12 91 ARG A N 1
ATOM 703 C CA . ARG A 1 91 ? 16.638 -1.968 -15.704 1.00 57.12 91 ARG A CA 1
ATOM 704 C C . ARG A 1 91 ? 16.147 -0.944 -14.648 1.00 57.12 91 ARG A C 1
ATOM 706 O O . ARG A 1 91 ? 15.446 -1.298 -13.717 1.00 57.12 91 ARG A O 1
ATOM 713 N N . HIS A 1 92 ? 16.489 0.340 -14.844 1.00 53.44 92 HIS A N 1
ATOM 714 C CA . HIS A 1 92 ? 15.910 1.583 -14.253 1.00 53.44 92 HIS A CA 1
ATOM 715 C C . HIS A 1 92 ? 16.288 2.121 -12.837 1.00 53.44 92 HIS A C 1
ATOM 717 O O . HIS A 1 92 ? 16.656 1.407 -11.910 1.00 53.44 92 HIS A O 1
ATOM 723 N N . GLU A 1 93 ? 16.164 3.464 -12.710 1.00 53.19 93 GLU A N 1
ATOM 724 C CA . GLU A 1 93 ? 16.575 4.394 -11.625 1.00 53.19 93 GLU A CA 1
ATOM 725 C C . GLU A 1 93 ? 15.601 4.535 -10.420 1.00 53.19 93 GLU A C 1
ATOM 727 O O . GLU A 1 93 ? 15.853 5.335 -9.518 1.00 53.19 93 GLU A O 1
ATOM 732 N N . ALA A 1 94 ? 14.516 3.756 -10.321 1.00 55.91 94 ALA A N 1
ATOM 733 C CA . ALA A 1 94 ? 13.457 3.891 -9.290 1.00 55.91 94 ALA A CA 1
ATOM 734 C C . ALA A 1 94 ? 13.882 3.567 -7.830 1.00 55.91 94 ALA A C 1
ATOM 736 O O . ALA A 1 94 ? 13.069 3.483 -6.910 1.00 55.91 94 ALA A O 1
ATOM 737 N N . THR A 1 95 ? 15.181 3.399 -7.596 1.00 56.78 95 THR A N 1
ATOM 738 C CA . THR A 1 95 ? 15.774 2.832 -6.380 1.00 56.78 95 T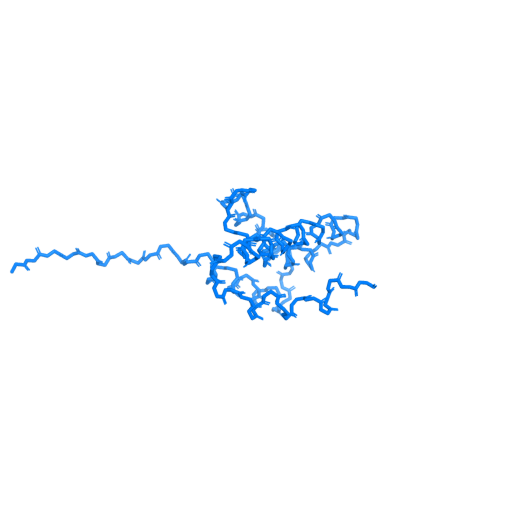HR A CA 1
ATOM 739 C C . THR A 1 95 ? 15.606 3.706 -5.130 1.00 56.78 95 THR A C 1
ATOM 741 O O . THR A 1 95 ? 15.574 3.177 -4.021 1.00 56.78 95 THR A O 1
ATOM 744 N N . SER A 1 96 ? 15.526 5.034 -5.267 1.00 57.97 96 SER A N 1
ATOM 745 C CA . SER A 1 96 ? 15.547 5.928 -4.095 1.00 57.97 96 SER A CA 1
ATOM 746 C C . SER A 1 96 ? 14.242 5.879 -3.285 1.00 57.97 96 SER A C 1
ATOM 748 O O . SER A 1 96 ? 14.282 5.890 -2.058 1.00 57.97 96 SER A O 1
ATOM 750 N N . ALA A 1 97 ? 13.093 5.753 -3.959 1.00 61.44 97 ALA A N 1
ATOM 751 C CA . ALA A 1 97 ? 11.778 5.733 -3.316 1.00 61.44 97 ALA A CA 1
ATOM 752 C C . ALA A 1 97 ? 11.513 4.416 -2.569 1.00 61.44 97 ALA A C 1
ATOM 754 O O . ALA A 1 97 ? 11.126 4.443 -1.405 1.00 61.44 97 ALA A O 1
ATOM 755 N N . ALA A 1 98 ? 11.823 3.267 -3.182 1.00 61.12 98 ALA A N 1
ATOM 756 C CA . ALA A 1 98 ? 11.677 1.960 -2.534 1.00 61.12 98 ALA A CA 1
ATOM 757 C C . ALA A 1 98 ? 12.556 1.837 -1.275 1.00 61.12 98 ALA A C 1
ATOM 759 O O . ALA A 1 98 ? 12.154 1.252 -0.272 1.00 61.12 98 ALA A O 1
ATOM 760 N N . ARG A 1 99 ? 13.747 2.454 -1.285 1.00 65.62 99 ARG A N 1
ATOM 761 C CA . ARG A 1 99 ? 14.673 2.417 -0.145 1.00 65.62 99 ARG A CA 1
ATOM 762 C C . ARG A 1 99 ? 14.143 3.137 1.100 1.00 65.62 99 ARG A C 1
ATOM 764 O O . ARG A 1 99 ? 14.524 2.770 2.207 1.00 65.62 99 ARG A O 1
ATOM 771 N N . ALA A 1 100 ? 13.271 4.128 0.916 1.00 69.38 100 ALA A N 1
ATOM 772 C CA . ALA A 1 100 ? 12.637 4.864 2.005 1.00 69.38 100 ALA A CA 1
ATOM 773 C C . ALA A 1 100 ? 11.554 4.048 2.737 1.00 69.38 100 ALA A C 1
ATOM 775 O O . ALA A 1 100 ? 11.216 4.394 3.864 1.00 69.38 100 ALA A O 1
ATOM 776 N N . LEU A 1 101 ? 11.054 2.963 2.131 1.00 70.38 101 LEU A N 1
ATOM 777 C CA . LEU A 1 101 ? 9.999 2.112 2.698 1.00 70.38 101 LEU A CA 1
ATOM 778 C C . LEU A 1 101 ? 10.544 0.972 3.575 1.00 70.38 101 LEU A C 1
ATOM 780 O O . LEU A 1 101 ? 9.842 0.483 4.453 1.00 70.38 101 LEU A O 1
ATOM 784 N N . TYR A 1 102 ? 11.807 0.567 3.393 1.00 64.88 102 TYR A N 1
ATOM 785 C CA . TYR A 1 102 ? 12.402 -0.561 4.131 1.00 64.88 102 TYR A CA 1
ATOM 786 C C . TYR A 1 102 ? 12.341 -0.455 5.665 1.00 64.88 102 TYR A C 1
ATOM 788 O O . TYR A 1 102 ? 12.074 -1.476 6.294 1.00 64.88 102 TYR A O 1
ATOM 796 N N . PRO A 1 103 ? 12.568 0.711 6.302 1.00 70.12 103 PRO A N 1
ATOM 797 C CA . PRO A 1 103 ? 12.468 0.821 7.758 1.00 70.12 103 PRO A CA 1
ATOM 798 C C . PRO A 1 103 ? 11.055 0.576 8.304 1.00 70.12 103 PRO A C 1
ATOM 800 O O . PRO A 1 103 ? 10.933 0.168 9.450 1.00 70.12 103 PRO A O 1
ATOM 803 N N . SER A 1 104 ? 10.012 0.812 7.501 1.00 64.81 104 SER A N 1
ATOM 804 C CA . SER A 1 104 ? 8.615 0.567 7.883 1.00 64.81 104 SER A CA 1
ATOM 805 C C . SER A 1 104 ? 8.186 -0.885 7.650 1.00 64.81 104 SER A C 1
ATOM 807 O O . SER A 1 104 ? 7.238 -1.346 8.269 1.00 64.81 104 SER A O 1
ATOM 809 N N . LEU A 1 105 ? 8.887 -1.605 6.766 1.00 73.19 105 LEU A N 1
ATOM 810 C CA . LEU A 1 105 ? 8.572 -2.983 6.365 1.00 73.19 105 LEU A CA 1
ATOM 811 C C . LEU A 1 105 ? 9.289 -4.053 7.202 1.00 73.19 105 LEU A C 1
ATOM 813 O O . LEU A 1 105 ? 8.989 -5.239 7.086 1.00 73.19 105 LEU A O 1
ATOM 817 N N . HIS A 1 106 ? 10.265 -3.660 8.016 1.00 58.09 106 HIS A N 1
ATOM 818 C CA . HIS A 1 106 ? 10.919 -4.560 8.957 1.00 58.09 106 HIS A CA 1
ATOM 819 C C . HIS A 1 106 ? 10.238 -4.423 10.325 1.00 58.09 106 HIS A C 1
ATOM 821 O O . HIS A 1 106 ? 10.502 -3.462 11.046 1.00 58.09 106 HIS A O 1
ATOM 827 N N . LEU A 1 107 ? 9.365 -5.386 10.643 1.00 55.41 107 LEU A N 1
ATOM 828 C CA . LEU A 1 107 ? 8.813 -5.621 11.986 1.00 55.41 107 LEU A CA 1
ATOM 829 C C . LEU A 1 107 ? 9.911 -5.981 12.999 1.00 55.41 107 LEU A C 1
ATOM 831 O O . LEU A 1 107 ? 10.792 -6.805 12.652 1.00 55.41 107 LEU A O 1
#

pLDDT: mean 82.65, std 19.18, range [35.16, 98.31]

Foldseek 3Di:
DDDDDPDPPPQPLVRQLVVLVVVVVVVVLVVSLVSLVVSCVVQDPPHQLVSQLSSLQSNLVSDPDVVSSVVSLVSNVVSLVVVVVVVVVVDDDPPPVSVVCVVVSPD

Sequence (107 aa):
MAKGQEQAAPDAVPTRIGQVVMLHHAGDREEARHRFLALWAEIGERGDPLHRCTLAHYLADTQDDPAEELAWDLRALSAAEELTEDRLAGRHEATSAARALYPSLHL

Radius of gyration: 15.61 Å; chains: 1; bounding box: 33×33×52 Å